Protein AF-X0W7W6-F1 (afdb_monomer)

Solvent-accessible surface area (backbone atoms only — not comparable to full-atom values): 9105 Å² total; per-residue (Å²): 134,84,85,80,78,79,76,79,74,78,78,78,70,79,78,78,80,74,79,47,79,63,48,51,49,54,50,47,55,50,54,51,54,49,49,50,51,52,48,52,51,45,34,54,50,34,32,48,70,45,73,32,43,61,88,43,77,68,26,28,53,46,60,72,70,60,82,70,69,64,46,53,66,57,49,48,52,49,40,29,72,79,68,66,47,74,56,61,71,59,74,88,39,71,65,42,50,48,51,54,53,51,50,54,51,50,52,51,50,56,68,65,60,64,70,88,71,73,73,49,76,66,53,54,38,55,49,24,56,74,71,64,38,57,71,60,29,51,53,54,53,51,54,52,51,51,51,55,60,60,75,75,111

Mean predicted aligned error: 19.95 Å

pLDDT: mean 74.2, std 15.24, range [40.31, 91.88]

Nearest PDB structures (foldseek):
  5gsu-assembly1_C  TM=4.156E-01  e=8.050E+00  Homo sapiens
  1zke-assembly2_F  TM=3.330E-01  e=9.650E+00  Helicobacter pylori 26695

Sequence (153 aa):
MADETTETSEVEEPKAEQSGPKGLRDKLAQVEAENARLRAGAMTSAFKDIGLDPEMGLGKAIAKEYKGETSLEALTAYAKDEYGHVAPADPTHPQAQTIVQEQQRLDQAAVGSGSVVAPSQSDELATAEAEGNWQKAMTLKGNEVARMMQANK

Secondary structure (DSSP, 8-state):
----------------TT-SHHHHHHHHHHHHHHHHHHHHHHHHHHHHHTT--TTSHHHHHHHHH--S-S-HHHHHHHHHHHH---PPPPTTSHHHHHHHHHHHHHHHHHHH-S---PPPHHHHHHHHHHTT-HHHHHHHHHHHHHHHHHHT-

Radius of gyration: 39.7 Å; Cα contacts (8 Å, |Δi|>4): 73; chains: 1; bounding box: 69×45×139 Å

Foldseek 3Di:
DDDDPPPPDPPPDPPPPDDDPVSVVVVVVVVVVVVVVVLVVLLQVLCVQQVHHCVDDLNVVCVVVPPDDSDNVVSQVVCCVPPVRHRQDRVVPVVSVVVVVVVVVVVVVVVVVPDCPPDDLVRVLVVCVVVVVVVSNCVSVVVVVVVVVVVVD

Organism: NCBI:txid412755

Structure (mmCIF, N/CA/C/O backbone):
data_AF-X0W7W6-F1
#
_entry.id   AF-X0W7W6-F1
#
loop_
_atom_site.group_PDB
_atom_site.id
_atom_site.type_symbol
_atom_site.label_atom_id
_atom_site.label_alt_id
_atom_site.label_comp_id
_atom_site.label_asym_id
_atom_site.label_entity_id
_atom_site.label_seq_id
_atom_site.pdbx_PDB_ins_code
_atom_site.Cartn_x
_atom_site.Cartn_y
_atom_site.Cartn_z
_atom_site.occupancy
_atom_site.B_iso_or_equiv
_atom_site.auth_seq_id
_atom_site.auth_comp_id
_atom_site.auth_asym_id
_atom_site.auth_atom_id
_atom_site.pdbx_PDB_model_num
ATOM 1 N N . MET A 1 1 ? -10.260 -35.561 75.726 1.00 41.50 1 MET A N 1
ATOM 2 C CA . MET A 1 1 ? -10.941 -35.513 74.417 1.00 41.50 1 MET A CA 1
ATOM 3 C C . MET A 1 1 ? -10.965 -34.057 74.019 1.00 41.50 1 MET A C 1
ATOM 5 O O . MET A 1 1 ? -11.329 -33.242 74.855 1.00 41.50 1 MET A O 1
ATOM 9 N N . ALA A 1 2 ? -10.362 -33.764 72.872 1.00 40.56 2 ALA A N 1
ATOM 10 C CA . ALA A 1 2 ? -9.947 -32.431 72.464 1.00 40.56 2 ALA A CA 1
ATOM 11 C C . ALA A 1 2 ? -11.143 -31.542 72.111 1.00 40.56 2 ALA A C 1
ATOM 13 O O . ALA A 1 2 ? -12.121 -32.011 71.535 1.00 40.56 2 ALA A O 1
ATOM 14 N N . ASP A 1 3 ? -11.005 -30.284 72.511 1.00 46.03 3 ASP A N 1
ATOM 15 C CA . ASP A 1 3 ? -11.824 -29.132 72.168 1.00 46.03 3 ASP A CA 1
ATOM 16 C C . ASP A 1 3 ? -11.587 -28.817 70.682 1.00 46.03 3 ASP A C 1
ATOM 18 O O . ASP A 1 3 ? -10.455 -28.544 70.278 1.00 46.03 3 ASP A O 1
ATOM 22 N N . GLU A 1 4 ? -12.614 -28.978 69.850 1.00 47.06 4 GLU A N 1
ATOM 23 C CA . GLU A 1 4 ? -12.528 -28.757 68.405 1.00 47.06 4 GLU A CA 1
ATOM 24 C C . GLU A 1 4 ? -12.976 -27.325 68.109 1.00 47.06 4 GLU A C 1
ATOM 26 O O . GLU A 1 4 ? -14.127 -27.050 67.767 1.00 47.06 4 GLU A O 1
ATOM 31 N N . THR A 1 5 ? -12.043 -26.392 68.292 1.00 45.75 5 THR A N 1
ATOM 32 C CA . THR A 1 5 ? -12.163 -25.007 67.842 1.00 45.75 5 THR A CA 1
ATOM 33 C C . THR A 1 5 ? -12.355 -25.024 66.332 1.00 45.75 5 THR A C 1
ATOM 35 O O . THR A 1 5 ? -11.429 -25.297 65.571 1.00 45.75 5 THR A O 1
ATOM 38 N N . THR A 1 6 ? -13.582 -24.777 65.885 1.00 43.09 6 THR A N 1
ATOM 39 C CA . THR A 1 6 ? -13.898 -24.674 64.464 1.00 43.09 6 THR A CA 1
ATOM 40 C C . THR A 1 6 ? -13.380 -23.326 63.983 1.00 43.09 6 THR A C 1
ATOM 42 O O . THR A 1 6 ? -13.999 -22.285 64.193 1.00 43.09 6 THR A O 1
ATOM 45 N N . GLU A 1 7 ? -12.184 -23.345 63.410 1.00 47.72 7 GLU A N 1
ATOM 46 C CA . GLU A 1 7 ? -11.547 -22.212 62.758 1.00 47.72 7 GLU A CA 1
ATOM 47 C C . GLU A 1 7 ? -12.355 -21.882 61.494 1.00 47.72 7 GLU A C 1
ATOM 49 O O . GLU A 1 7 ? -12.178 -22.475 60.431 1.00 47.72 7 GLU A O 1
ATOM 54 N N . THR A 1 8 ? -13.326 -20.976 61.630 1.00 40.31 8 THR A N 1
ATOM 55 C CA . THR A 1 8 ? -13.997 -20.327 60.500 1.00 40.31 8 THR A CA 1
ATOM 56 C C . THR A 1 8 ? -12.939 -19.583 59.697 1.00 40.31 8 THR A C 1
ATOM 58 O O . THR A 1 8 ? -12.591 -18.448 60.007 1.00 40.31 8 THR A O 1
ATOM 61 N N . SER A 1 9 ? -12.403 -20.255 58.680 1.00 43.50 9 SER A N 1
ATOM 62 C CA . SER A 1 9 ? -11.635 -19.624 57.619 1.00 43.50 9 SER A CA 1
ATOM 63 C C . SER A 1 9 ? -12.531 -18.576 56.965 1.00 43.50 9 SER A C 1
ATOM 65 O O . SER A 1 9 ? -13.544 -18.917 56.349 1.00 43.50 9 SER A O 1
ATOM 67 N N . GLU A 1 10 ? -12.185 -17.302 57.146 1.00 46.78 10 GLU A N 1
ATOM 68 C CA . GLU A 1 10 ? -12.697 -16.213 56.325 1.00 46.78 10 GLU A CA 1
ATOM 69 C C . GLU A 1 10 ? -12.487 -16.600 54.862 1.00 46.78 10 GLU A C 1
ATOM 71 O O . GLU A 1 10 ? -11.365 -16.689 54.363 1.00 46.78 10 GLU A O 1
ATOM 76 N N . VAL A 1 11 ? -13.593 -16.879 54.177 1.00 45.41 11 VAL A N 1
ATOM 77 C CA . VAL A 1 11 ? -13.625 -16.867 52.723 1.00 45.41 11 VAL A CA 1
ATOM 78 C C . VAL A 1 11 ? -13.425 -15.409 52.343 1.00 45.41 11 VAL A C 1
ATOM 80 O O . VAL A 1 11 ? -14.355 -14.608 52.394 1.00 45.41 11 VAL A O 1
ATOM 83 N N . GLU A 1 12 ? -12.180 -15.060 52.037 1.00 46.56 12 GLU A N 1
ATOM 84 C CA . GLU A 1 12 ? -11.820 -13.801 51.405 1.00 46.56 12 GLU A CA 1
ATOM 85 C C . GLU A 1 12 ? -12.515 -13.780 50.035 1.00 46.56 12 GLU A C 1
ATOM 87 O O . GLU A 1 12 ? -12.051 -14.365 49.053 1.00 46.56 12 GLU A O 1
ATOM 92 N N . GLU A 1 13 ? -13.714 -13.194 49.994 1.00 43.91 13 GLU A N 1
ATOM 93 C CA . GLU A 1 13 ? -14.418 -12.916 48.750 1.00 43.91 13 GLU A CA 1
ATOM 94 C C . GLU A 1 13 ? -13.471 -12.108 47.856 1.00 43.91 13 GLU A C 1
ATOM 96 O O . GLU A 1 13 ? -12.942 -11.081 48.302 1.00 43.91 13 GLU A O 1
ATOM 101 N N . PRO A 1 14 ? -13.237 -12.514 46.593 1.00 45.03 14 PRO A N 1
ATOM 102 C CA . PRO A 1 14 ? -12.485 -11.674 45.687 1.00 45.03 14 PRO A CA 1
ATOM 103 C C . PRO A 1 14 ? -13.271 -10.375 45.544 1.00 45.03 14 PRO A C 1
ATOM 105 O O . PRO A 1 14 ? -14.363 -10.354 44.973 1.00 45.03 14 PRO A O 1
ATOM 108 N N . LYS A 1 15 ? -12.711 -9.301 46.107 1.00 42.72 15 LYS A N 1
ATOM 109 C CA . LYS A 1 15 ? -13.170 -7.924 45.966 1.00 42.72 15 LYS A CA 1
ATOM 110 C C . LYS A 1 15 ? -13.637 -7.699 44.533 1.00 42.72 15 LYS A C 1
ATOM 112 O O . LYS A 1 15 ? -12.832 -7.567 43.611 1.00 42.72 15 LYS A O 1
ATOM 117 N N . ALA A 1 16 ? -14.954 -7.632 44.361 1.00 46.41 16 ALA A N 1
ATOM 118 C CA . ALA A 1 16 ? -15.613 -7.181 43.148 1.00 46.41 16 ALA A CA 1
ATOM 119 C C . ALA A 1 16 ? -15.403 -5.664 42.998 1.00 46.41 16 ALA A C 1
ATOM 121 O O . ALA A 1 16 ? -16.342 -4.870 42.992 1.00 46.41 16 ALA A O 1
ATOM 122 N N . GLU A 1 17 ? -14.148 -5.231 42.925 1.00 53.22 17 GLU A N 1
ATOM 123 C CA . GLU A 1 17 ? -13.811 -3.849 42.647 1.00 53.22 17 GLU A CA 1
ATOM 124 C C . GLU A 1 17 ? -14.015 -3.619 41.141 1.00 53.22 17 GLU A C 1
ATOM 126 O O . GLU A 1 17 ? -13.241 -4.050 40.292 1.00 53.22 17 GLU A O 1
ATOM 131 N N . GLN A 1 18 ? -15.121 -2.924 40.842 1.00 51.75 18 GLN A N 1
ATOM 132 C CA . GLN A 1 18 ? -15.543 -2.372 39.545 1.00 51.75 18 GLN A CA 1
ATOM 133 C C . GLN A 1 18 ? -16.283 -3.312 38.569 1.00 51.75 18 GLN A C 1
ATOM 135 O O . GLN A 1 18 ? -15.847 -3.548 37.441 1.00 51.75 18 GLN A O 1
ATOM 140 N N . SER A 1 19 ? -17.495 -3.748 38.932 1.00 53.69 19 SER A N 1
ATOM 141 C CA . SER A 1 19 ? -18.472 -4.271 37.955 1.00 53.69 19 SER A CA 1
ATOM 142 C C . SER A 1 19 ? -19.864 -3.651 38.132 1.00 53.69 19 SER A C 1
ATOM 144 O O . SER A 1 19 ? -20.862 -4.323 38.360 1.00 53.69 19 SER A O 1
ATOM 146 N N . GLY A 1 20 ? -19.933 -2.320 38.063 1.00 64.00 20 GLY A N 1
ATOM 147 C CA . GLY A 1 20 ? -21.192 -1.613 37.809 1.00 64.00 20 GLY A CA 1
ATOM 148 C C . GLY A 1 20 ? -21.400 -1.393 36.302 1.00 64.00 20 GLY A C 1
ATOM 149 O O . GLY A 1 20 ? -20.425 -1.407 35.548 1.00 64.00 20 GLY A O 1
ATOM 150 N N . PRO A 1 21 ? -22.624 -1.088 35.832 1.00 65.25 21 PRO A N 1
ATOM 151 C CA . PRO A 1 21 ? -22.912 -0.836 34.412 1.00 65.25 21 PRO A CA 1
ATOM 152 C C . PRO A 1 21 ? -22.087 0.306 33.792 1.00 65.25 21 PRO A C 1
ATOM 154 O O . PRO A 1 21 ? -21.960 0.371 32.574 1.00 65.25 21 PRO A O 1
ATOM 157 N N . LYS A 1 22 ? -21.504 1.200 34.605 1.00 70.06 22 LYS A N 1
ATOM 158 C CA . LYS A 1 22 ? -20.509 2.189 34.152 1.00 70.06 22 LYS A CA 1
ATOM 159 C C . LYS A 1 22 ? -19.166 1.539 33.796 1.00 70.06 22 LYS A C 1
ATOM 161 O O . LYS A 1 22 ? -18.711 1.723 32.68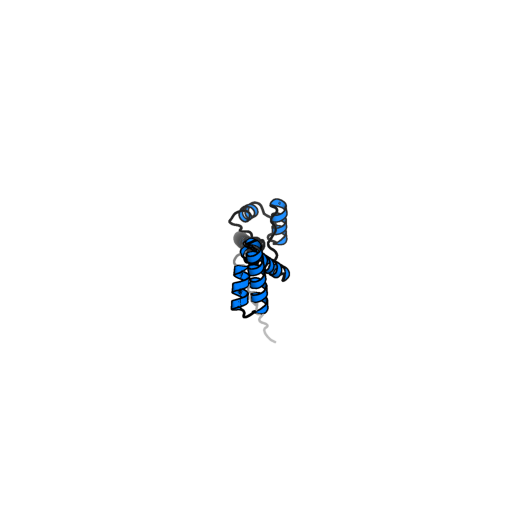1 1.00 70.06 22 LYS A O 1
ATOM 166 N N . GLY A 1 23 ? -18.618 0.680 34.658 1.00 75.25 23 GLY A N 1
ATOM 167 C CA . GLY A 1 23 ? -17.369 -0.038 34.376 1.00 75.25 23 GLY A CA 1
ATOM 168 C C . GLY A 1 23 ? -17.474 -0.992 33.180 1.00 75.25 23 GLY A C 1
ATOM 169 O O . GLY A 1 23 ? -16.509 -1.166 32.446 1.00 75.25 23 GLY A O 1
ATOM 170 N N . LEU A 1 24 ? -18.659 -1.563 32.930 1.00 77.69 24 LEU A N 1
ATOM 171 C CA . LEU A 1 24 ? -18.921 -2.335 31.709 1.00 77.69 24 LEU A CA 1
ATOM 172 C C . LEU A 1 24 ? -18.953 -1.452 30.451 1.00 77.69 24 LEU A C 1
ATOM 174 O O . LEU A 1 24 ? -18.433 -1.867 29.422 1.00 77.69 24 LEU A O 1
ATOM 178 N N . ARG A 1 25 ? -19.519 -0.238 30.525 1.00 79.50 25 ARG A N 1
ATOM 179 C CA . ARG A 1 25 ? -19.491 0.729 29.411 1.00 79.50 25 ARG A CA 1
ATOM 180 C C . ARG A 1 25 ? -18.084 1.242 29.131 1.00 79.50 25 ARG A C 1
ATOM 182 O O . ARG A 1 25 ? -17.710 1.335 27.970 1.00 79.50 25 ARG A O 1
ATOM 189 N N . ASP A 1 26 ? -17.308 1.519 30.172 1.00 79.81 26 ASP A N 1
ATOM 190 C CA . ASP A 1 26 ? -15.929 1.985 30.030 1.00 79.81 26 ASP A CA 1
ATOM 191 C C . ASP A 1 26 ? -15.047 0.887 29.412 1.00 79.81 26 ASP A C 1
ATOM 193 O O . ASP A 1 26 ? -14.292 1.149 28.478 1.00 79.81 26 ASP A O 1
ATOM 197 N N . LYS A 1 27 ? -15.221 -0.372 29.845 1.00 79.62 27 LYS A N 1
ATOM 198 C CA . LYS A 1 27 ? -14.575 -1.539 29.221 1.00 79.62 27 LYS A CA 1
ATOM 199 C C . LYS A 1 27 ? -15.020 -1.744 27.774 1.00 79.62 27 LYS A C 1
ATOM 201 O O . LYS A 1 27 ? -14.178 -2.024 26.930 1.00 79.62 27 LYS A O 1
ATOM 206 N N . LEU A 1 28 ? -16.310 -1.587 27.468 1.00 78.94 28 LEU A N 1
ATOM 207 C CA . LEU A 1 28 ? -16.817 -1.681 26.097 1.00 78.94 28 LEU A CA 1
ATOM 208 C C . LEU A 1 28 ? -16.167 -0.617 25.203 1.00 78.94 28 LEU A C 1
ATOM 210 O O . LEU A 1 28 ? -15.608 -0.961 24.170 1.00 78.94 28 LEU A O 1
ATOM 214 N N . ALA A 1 29 ? -16.159 0.644 25.639 1.00 81.94 29 ALA A N 1
ATOM 215 C CA . ALA A 1 29 ? -15.538 1.739 24.901 1.00 81.94 29 ALA A CA 1
ATOM 216 C C . ALA A 1 29 ? -14.031 1.511 24.693 1.00 81.94 29 ALA A C 1
ATOM 218 O O . ALA A 1 29 ? -13.504 1.778 23.615 1.00 81.94 29 ALA A O 1
ATOM 219 N N . GLN A 1 30 ? -13.337 0.978 25.702 1.00 84.25 30 GLN A N 1
ATOM 220 C CA . GLN A 1 30 ? -11.919 0.639 25.600 1.00 84.25 30 GLN A CA 1
ATOM 221 C C . GLN A 1 30 ? -11.669 -0.488 24.587 1.00 84.25 30 GLN A C 1
ATOM 223 O O . GLN A 1 30 ? -10.796 -0.357 23.731 1.00 84.25 30 GLN A O 1
ATOM 228 N N . VAL A 1 31 ? -12.462 -1.561 24.638 1.00 84.06 31 VAL A N 1
ATOM 229 C CA . VAL A 1 31 ? -12.366 -2.704 23.715 1.00 84.06 31 VAL A CA 1
ATOM 230 C C . VAL A 1 31 ? -12.737 -2.307 22.284 1.00 84.06 31 VAL A C 1
ATOM 232 O O . VAL A 1 31 ? -12.120 -2.782 21.330 1.00 84.06 31 VAL A O 1
ATOM 235 N N . GLU A 1 32 ? -13.719 -1.426 22.105 1.00 80.94 32 GLU A N 1
ATOM 236 C CA . GLU A 1 32 ? -14.090 -0.874 20.800 1.00 80.94 32 GLU A CA 1
ATOM 237 C C . GLU A 1 32 ? -12.977 0.008 20.228 1.00 80.94 32 GLU A C 1
ATOM 239 O O . GLU A 1 32 ? -12.615 -0.142 19.060 1.00 80.94 32 GLU A O 1
ATOM 244 N N . ALA A 1 33 ? -12.383 0.880 21.049 1.00 80.81 33 ALA A N 1
ATOM 245 C CA . ALA A 1 33 ? -11.260 1.718 20.643 1.00 80.81 33 ALA A CA 1
ATOM 246 C C . ALA A 1 33 ? -10.027 0.881 20.264 1.00 80.81 33 ALA A C 1
ATOM 248 O O . ALA A 1 33 ? -9.364 1.160 19.262 1.00 80.81 33 ALA A O 1
ATOM 249 N N . GLU A 1 34 ? -9.737 -0.174 21.026 1.00 79.62 34 GLU A N 1
ATOM 250 C CA . GLU A 1 34 ? -8.644 -1.095 20.726 1.00 79.62 34 GLU A CA 1
ATOM 251 C C . GLU A 1 34 ? -8.898 -1.870 19.426 1.00 79.62 34 GLU A C 1
ATOM 253 O O . GLU A 1 34 ? -8.024 -1.908 18.558 1.00 79.62 34 GLU A O 1
ATOM 258 N N . ASN A 1 35 ? -10.112 -2.395 19.228 1.00 80.12 35 ASN A N 1
ATOM 259 C CA . ASN A 1 35 ? -10.500 -3.053 17.979 1.00 80.12 35 ASN A CA 1
ATOM 260 C C . ASN A 1 35 ? -10.411 -2.117 16.772 1.00 80.12 35 ASN A C 1
ATOM 262 O O . ASN A 1 35 ? -9.916 -2.522 15.721 1.00 80.12 35 ASN A O 1
ATOM 266 N N . ALA A 1 36 ? -10.860 -0.867 16.907 1.00 80.56 36 ALA A N 1
ATOM 267 C CA . ALA A 1 36 ? -10.760 0.129 15.846 1.00 80.56 36 ALA A CA 1
ATOM 268 C C . ALA A 1 36 ? -9.295 0.406 15.482 1.00 80.56 36 ALA A C 1
ATOM 270 O O . ALA A 1 36 ? -8.951 0.449 14.301 1.00 80.56 36 ALA A O 1
ATOM 271 N N . ARG A 1 37 ? -8.414 0.521 16.485 1.00 81.88 37 ARG A N 1
ATOM 272 C CA . ARG A 1 37 ? -6.976 0.727 16.272 1.00 81.88 37 ARG A CA 1
ATOM 273 C C . ARG A 1 37 ? -6.320 -0.472 15.588 1.00 81.88 37 ARG A C 1
ATOM 275 O O . ARG A 1 37 ? -5.556 -0.286 14.643 1.00 81.88 37 ARG A O 1
ATOM 282 N N . LEU A 1 38 ? -6.622 -1.688 16.044 1.00 84.50 38 LEU A N 1
ATOM 283 C CA . LEU A 1 38 ? -6.097 -2.923 15.456 1.00 84.50 38 LEU A CA 1
ATOM 284 C C . LEU A 1 38 ? -6.576 -3.098 14.013 1.00 84.50 38 LEU A C 1
ATOM 286 O O . LEU A 1 38 ? -5.762 -3.381 13.137 1.00 84.50 38 LEU A O 1
ATOM 290 N N . ARG A 1 39 ? -7.862 -2.844 13.740 1.00 82.81 39 ARG A N 1
ATOM 291 C CA . ARG A 1 39 ? -8.400 -2.850 12.374 1.00 82.81 39 ARG A CA 1
ATOM 292 C C . ARG A 1 39 ? -7.750 -1.802 11.487 1.00 82.81 39 ARG A C 1
ATOM 294 O O . ARG A 1 39 ? -7.392 -2.126 10.363 1.00 82.81 39 ARG A O 1
ATOM 301 N N . ALA A 1 40 ? -7.583 -0.571 11.967 1.00 83.88 40 ALA A N 1
ATOM 302 C CA . ALA A 1 40 ? -6.933 0.485 11.195 1.00 83.88 40 ALA A CA 1
ATOM 303 C C . ALA A 1 40 ? -5.486 0.106 10.839 1.00 83.88 40 ALA A C 1
ATOM 305 O O . ALA A 1 40 ? -5.064 0.291 9.697 1.00 83.88 40 ALA A O 1
ATOM 306 N N . GLY A 1 41 ? -4.753 -0.487 11.789 1.00 85.38 41 GLY A N 1
ATOM 307 C CA . GLY A 1 41 ? -3.419 -1.035 11.556 1.00 85.38 41 GLY A CA 1
ATOM 308 C C . GLY A 1 41 ? -3.426 -2.136 10.497 1.00 85.38 41 GLY A C 1
ATOM 309 O O . GLY A 1 41 ? -2.732 -2.003 9.493 1.00 85.38 41 GLY A O 1
ATOM 310 N N . ALA A 1 42 ? -4.263 -3.161 10.683 1.00 85.62 42 ALA A N 1
ATOM 311 C CA . ALA A 1 42 ? -4.397 -4.290 9.763 1.00 85.62 42 ALA A CA 1
ATOM 312 C C . ALA A 1 42 ? -4.769 -3.847 8.338 1.00 85.62 42 ALA A C 1
ATOM 314 O O . ALA A 1 42 ? -4.155 -4.294 7.370 1.00 85.62 42 ALA A O 1
ATOM 315 N N . MET A 1 43 ? -5.719 -2.916 8.215 1.00 86.12 43 MET A N 1
ATOM 316 C CA . MET A 1 43 ? -6.141 -2.357 6.933 1.00 86.12 43 MET A CA 1
ATOM 317 C C . MET A 1 43 ? -5.004 -1.572 6.271 1.00 86.12 43 MET A C 1
ATOM 319 O O . MET A 1 43 ? -4.754 -1.738 5.083 1.00 86.12 43 MET A O 1
ATOM 323 N N . THR A 1 44 ? -4.270 -0.758 7.036 1.00 87.69 44 THR A N 1
ATOM 324 C CA . THR A 1 44 ? -3.112 -0.008 6.522 1.00 87.69 44 THR A CA 1
ATOM 325 C C . THR A 1 44 ? -2.026 -0.941 5.986 1.00 87.69 44 THR A C 1
ATOM 327 O O . THR A 1 44 ? -1.452 -0.655 4.938 1.00 87.69 44 THR A O 1
ATOM 330 N N . SER A 1 45 ? -1.741 -2.052 6.673 1.00 87.88 45 SER A N 1
ATOM 331 C CA . SER A 1 45 ? -0.829 -3.080 6.154 1.00 87.88 45 SER A CA 1
ATOM 332 C C . SER A 1 45 ? -1.367 -3.720 4.876 1.00 87.88 45 SER A C 1
ATOM 334 O O . SER A 1 45 ? -0.654 -3.729 3.882 1.00 87.88 45 SER A O 1
ATOM 336 N N . ALA A 1 46 ? -2.642 -4.123 4.846 1.00 88.06 46 ALA A N 1
ATOM 337 C CA . ALA A 1 46 ? -3.244 -4.723 3.657 1.00 88.06 46 ALA A CA 1
ATOM 338 C C . ALA A 1 46 ? -3.192 -3.790 2.433 1.00 88.06 46 ALA A C 1
ATOM 340 O O . ALA A 1 46 ? -2.876 -4.245 1.339 1.00 88.06 46 ALA A O 1
ATOM 341 N N . PHE A 1 47 ? -3.438 -2.483 2.610 1.00 90.06 47 PHE A N 1
ATOM 342 C CA . PHE A 1 47 ? -3.277 -1.489 1.542 1.00 90.06 47 PHE A CA 1
ATOM 343 C C . PHE A 1 47 ? -1.841 -1.445 1.012 1.00 90.06 47 PHE A C 1
ATOM 345 O O . PHE A 1 47 ? -1.636 -1.477 -0.201 1.00 90.06 47 PHE A O 1
ATOM 352 N N . LYS A 1 48 ? -0.850 -1.412 1.909 1.00 88.62 48 LYS A N 1
ATOM 353 C CA . LYS A 1 48 ? 0.566 -1.396 1.520 1.00 88.62 48 LYS A CA 1
ATOM 354 C C . LYS A 1 48 ? 0.965 -2.657 0.763 1.00 88.62 48 LYS A C 1
ATOM 356 O O . LYS A 1 48 ? 1.678 -2.548 -0.231 1.00 88.62 48 LYS A O 1
ATOM 361 N N . ASP A 1 49 ? 0.476 -3.816 1.191 1.00 87.94 49 ASP A N 1
ATOM 362 C CA . ASP A 1 49 ? 0.793 -5.101 0.565 1.00 87.94 49 ASP A CA 1
ATOM 363 C C . ASP A 1 49 ? 0.259 -5.185 -0.876 1.00 87.94 49 ASP A C 1
ATOM 365 O O . ASP A 1 49 ? 0.914 -5.747 -1.750 1.00 87.94 49 ASP A O 1
ATOM 369 N N . ILE A 1 50 ? -0.879 -4.541 -1.171 1.00 88.44 50 ILE A N 1
ATOM 370 C CA . ILE A 1 50 ? -1.416 -4.426 -2.540 1.00 88.44 50 ILE A CA 1
ATOM 371 C C . ILE A 1 50 ? -0.862 -3.221 -3.318 1.00 88.44 50 ILE A C 1
ATOM 373 O O . ILE A 1 50 ? -1.349 -2.907 -4.408 1.00 88.44 50 ILE A O 1
ATOM 377 N N . GLY A 1 51 ? 0.152 -2.537 -2.781 1.00 86.31 51 GLY A N 1
ATOM 378 C CA . GLY A 1 51 ? 0.806 -1.394 -3.420 1.00 86.31 51 GLY A CA 1
ATOM 379 C C . GLY A 1 51 ? -0.030 -0.111 -3.437 1.00 86.31 51 GLY A C 1
ATOM 380 O O . GLY A 1 51 ? 0.180 0.740 -4.299 1.00 86.31 51 GLY A O 1
ATOM 381 N N . LEU A 1 52 ? -0.985 0.033 -2.517 1.00 89.31 52 LEU A N 1
ATOM 382 C CA . LEU A 1 52 ? -1.847 1.206 -2.389 1.00 89.31 52 LEU A CA 1
ATOM 383 C C . LEU A 1 52 ? -1.569 1.989 -1.100 1.00 89.31 52 LEU A C 1
ATOM 385 O O . LEU A 1 52 ? -1.170 1.444 -0.074 1.00 89.31 52 LEU A O 1
ATOM 389 N N . ASP A 1 53 ? -1.828 3.295 -1.155 1.00 88.31 53 ASP A N 1
ATOM 390 C CA . ASP A 1 53 ? -1.705 4.201 -0.013 1.00 88.31 53 ASP A CA 1
ATOM 391 C C . ASP A 1 53 ? -3.101 4.652 0.460 1.00 88.31 53 ASP A C 1
ATOM 393 O O . ASP A 1 53 ? -3.806 5.313 -0.309 1.00 88.31 53 ASP A O 1
ATOM 397 N N . PRO A 1 54 ? -3.526 4.341 1.700 1.00 88.88 54 PRO A N 1
ATOM 398 C CA . PRO A 1 54 ? -4.838 4.741 2.209 1.00 88.88 54 PRO A CA 1
ATOM 399 C C . PRO A 1 54 ? -5.023 6.265 2.345 1.00 88.88 54 PRO A C 1
ATOM 401 O O . PRO A 1 54 ? -6.151 6.728 2.519 1.00 88.88 54 PRO A O 1
ATOM 404 N N . GLU A 1 55 ? -3.963 7.073 2.254 1.00 89.50 55 GLU A N 1
ATOM 405 C CA . GLU A 1 55 ? -4.047 8.534 2.376 1.00 89.50 55 GLU A CA 1
ATOM 406 C C . GLU A 1 55 ? -4.065 9.271 1.029 1.00 89.50 55 GLU A C 1
ATOM 408 O O . GLU A 1 55 ? -4.481 10.443 0.963 1.00 89.50 55 GLU A O 1
ATOM 413 N N . MET A 1 56 ? -3.694 8.587 -0.060 1.00 87.38 56 MET A N 1
ATOM 414 C CA . MET A 1 56 ? -3.512 9.183 -1.386 1.00 87.38 56 MET A CA 1
ATOM 415 C C . MET A 1 56 ? -4.191 8.408 -2.525 1.00 87.38 56 MET A C 1
ATOM 417 O O . MET A 1 56 ? -4.390 7.198 -2.469 1.00 87.38 56 MET A O 1
ATOM 421 N N . GLY A 1 57 ? -4.527 9.130 -3.601 1.00 90.38 57 GLY A N 1
ATOM 422 C CA . GLY A 1 57 ? -4.962 8.553 -4.878 1.00 90.38 57 GLY A CA 1
ATOM 423 C C . GLY A 1 57 ? -6.070 7.500 -4.758 1.00 90.38 57 GLY A C 1
ATOM 424 O O . GLY A 1 57 ? -7.095 7.732 -4.112 1.00 90.38 57 GLY A O 1
ATOM 425 N N . LEU A 1 58 ? -5.843 6.348 -5.398 1.00 88.00 58 LEU A N 1
ATOM 426 C CA . LEU A 1 58 ? -6.774 5.220 -5.420 1.00 88.00 58 LEU A CA 1
ATOM 427 C C . LEU A 1 58 ? -6.966 4.586 -4.034 1.00 88.00 58 LEU A C 1
ATOM 429 O O . LEU A 1 58 ? -8.096 4.287 -3.652 1.00 88.00 58 LEU A O 1
ATOM 433 N N . GLY A 1 59 ? -5.896 4.437 -3.249 1.00 88.81 59 GLY A N 1
ATOM 434 C CA . GLY A 1 59 ? -6.000 3.842 -1.917 1.00 88.81 59 GLY A CA 1
ATOM 435 C C . GLY A 1 59 ? -6.854 4.687 -0.969 1.00 88.81 59 GLY A C 1
ATOM 436 O O . GLY A 1 59 ? -7.645 4.129 -0.217 1.00 88.81 59 GLY A O 1
ATOM 437 N N . LYS A 1 60 ? -6.835 6.022 -1.090 1.00 91.88 60 LYS A N 1
ATOM 438 C CA . LYS A 1 60 ? -7.759 6.912 -0.363 1.00 91.88 60 LYS A CA 1
ATOM 439 C C . LYS A 1 60 ? -9.222 6.735 -0.755 1.00 91.88 60 LYS A C 1
ATOM 441 O O . LYS A 1 60 ? -10.100 6.855 0.098 1.00 91.88 60 LYS A O 1
ATOM 446 N N . ALA A 1 61 ? -9.499 6.532 -2.042 1.00 89.88 61 ALA A N 1
ATOM 447 C CA . ALA A 1 61 ? -10.861 6.304 -2.516 1.00 89.88 61 ALA A CA 1
ATOM 448 C C . ALA A 1 61 ? -11.394 4.981 -1.953 1.00 89.88 61 ALA A C 1
ATOM 450 O O . ALA A 1 61 ? -12.441 4.962 -1.308 1.00 89.88 61 ALA A O 1
ATOM 451 N N . ILE A 1 62 ? -10.600 3.916 -2.076 1.00 88.06 62 ILE A N 1
ATOM 452 C CA . ILE A 1 62 ? -10.938 2.601 -1.533 1.00 88.06 62 ILE A CA 1
ATOM 453 C C . ILE A 1 62 ? -11.065 2.666 -0.009 1.00 88.06 62 ILE A C 1
ATOM 455 O O . ILE A 1 62 ? -12.044 2.173 0.521 1.00 88.06 62 ILE A O 1
ATOM 459 N N . ALA A 1 63 ? -10.174 3.345 0.716 1.00 88.81 63 ALA A N 1
ATOM 460 C CA . ALA A 1 63 ? -10.264 3.468 2.175 1.00 88.81 63 ALA A CA 1
ATOM 461 C C . ALA A 1 63 ? -11.542 4.180 2.666 1.00 88.81 63 ALA A C 1
ATOM 463 O O . ALA A 1 63 ? -11.957 3.979 3.808 1.00 88.81 63 ALA A O 1
ATOM 464 N N . LYS A 1 64 ? -12.172 5.015 1.829 1.00 87.88 64 LYS A N 1
ATOM 465 C CA . LYS A 1 64 ? -13.445 5.679 2.150 1.00 87.88 64 LYS A CA 1
ATOM 466 C C . LYS A 1 64 ? -14.663 4.811 1.840 1.00 87.88 64 LYS A C 1
ATOM 468 O O . LYS A 1 64 ? -15.635 4.851 2.594 1.00 87.88 64 LYS A O 1
ATOM 473 N N . GLU A 1 65 ? -14.612 4.073 0.737 1.00 86.62 65 GLU A N 1
ATOM 474 C CA . GLU A 1 65 ? -15.735 3.279 0.226 1.00 86.62 65 GLU A CA 1
ATOM 475 C C . GLU A 1 65 ? -15.768 1.871 0.847 1.00 86.62 65 GLU A C 1
ATOM 477 O O . GLU A 1 65 ? -16.823 1.339 1.193 1.00 86.62 65 GLU A O 1
ATOM 482 N N . TYR A 1 66 ? -14.592 1.280 1.054 1.00 87.38 66 TYR A N 1
ATOM 483 C CA . TYR A 1 66 ? -14.423 -0.094 1.492 1.00 87.38 66 TYR A CA 1
ATOM 484 C C . TYR A 1 66 ? -14.626 -0.233 3.003 1.00 87.38 66 TYR A C 1
ATOM 486 O O . TYR A 1 66 ? -13.783 0.139 3.821 1.00 87.38 66 TYR A O 1
ATOM 494 N N . LYS A 1 67 ? -15.765 -0.825 3.372 1.00 83.81 67 LYS A N 1
ATOM 495 C CA . LYS A 1 67 ? -16.129 -1.182 4.757 1.00 83.81 67 LYS A CA 1
ATOM 496 C C . LYS A 1 67 ? -16.135 -2.695 4.997 1.00 83.81 67 LYS A C 1
ATOM 498 O O . LYS A 1 67 ? -16.770 -3.164 5.940 1.00 83.81 67 LYS A O 1
ATOM 503 N N . GLY A 1 68 ? -15.486 -3.443 4.107 1.00 83.56 68 GLY A N 1
ATOM 504 C CA . GLY A 1 68 ? -15.417 -4.897 4.145 1.00 83.56 68 GLY A CA 1
ATOM 505 C C . GLY A 1 68 ? -14.413 -5.432 5.164 1.00 83.56 68 GLY A C 1
ATOM 506 O O . GLY A 1 68 ? -13.965 -4.743 6.084 1.00 83.56 68 GLY A O 1
ATOM 507 N N . GLU A 1 69 ? -14.059 -6.701 4.996 1.00 84.81 69 GLU A N 1
ATOM 508 C CA . GLU A 1 69 ? -13.055 -7.365 5.821 1.00 84.81 69 GLU A CA 1
ATOM 509 C C . GLU A 1 69 ? -11.664 -6.768 5.591 1.00 84.81 69 GLU A C 1
ATOM 511 O O . GLU A 1 69 ? -11.299 -6.420 4.472 1.00 84.81 69 GLU A O 1
ATOM 516 N N . THR A 1 70 ? -10.843 -6.700 6.639 1.00 81.56 70 THR A N 1
ATOM 517 C CA . THR A 1 70 ? -9.457 -6.204 6.552 1.00 81.56 70 THR A CA 1
ATOM 518 C C . THR A 1 70 ? -8.490 -7.225 5.935 1.00 81.56 70 THR A C 1
ATOM 520 O O . THR A 1 70 ? -7.281 -7.098 6.116 1.00 81.56 70 THR A O 1
ATOM 523 N N . SER A 1 71 ? -8.995 -8.280 5.287 1.00 83.50 71 SER A N 1
ATOM 524 C CA . SER A 1 71 ? -8.173 -9.317 4.666 1.00 83.50 71 SER A CA 1
ATOM 525 C C . SER A 1 71 ? -7.601 -8.827 3.334 1.00 83.50 71 SER A C 1
ATOM 527 O O . SER A 1 71 ? -8.253 -8.107 2.574 1.00 83.50 71 SER A O 1
ATOM 529 N N . LEU A 1 72 ? -6.363 -9.234 3.046 1.00 84.94 72 LEU A N 1
ATOM 530 C CA . LEU A 1 72 ? -5.662 -8.861 1.818 1.00 84.94 72 LEU A CA 1
ATOM 531 C C . LEU A 1 72 ? -6.408 -9.353 0.572 1.00 84.94 72 LEU A C 1
ATOM 533 O O . LEU A 1 72 ? -6.535 -8.613 -0.399 1.00 84.94 72 LEU A O 1
ATOM 537 N N . GLU A 1 73 ? -6.953 -10.570 0.615 1.00 85.56 73 GLU A N 1
ATOM 538 C CA . GLU A 1 73 ? -7.722 -11.157 -0.487 1.00 85.56 73 GLU A CA 1
ATOM 539 C C . GLU A 1 73 ? -8.973 -10.337 -0.817 1.00 85.56 73 GLU A C 1
ATOM 541 O O . GLU A 1 73 ? -9.198 -10.014 -1.983 1.00 85.56 73 GLU A O 1
ATOM 546 N N . ALA A 1 74 ? -9.754 -9.947 0.196 1.00 86.81 74 ALA A N 1
ATOM 547 C CA . ALA A 1 74 ? -10.976 -9.177 -0.012 1.00 86.81 74 ALA A CA 1
ATOM 548 C C . ALA A 1 74 ? -10.674 -7.764 -0.530 1.00 86.81 74 ALA A C 1
ATOM 550 O O . ALA A 1 74 ? -11.323 -7.299 -1.468 1.00 86.81 74 ALA A O 1
ATOM 551 N N . LEU A 1 75 ? -9.640 -7.112 0.012 1.00 88.12 75 LEU A N 1
ATOM 552 C CA . LEU A 1 75 ? -9.215 -5.793 -0.452 1.00 88.12 75 LEU A CA 1
ATOM 553 C C . LEU A 1 75 ? -8.669 -5.842 -1.889 1.00 88.12 75 LEU A C 1
ATOM 555 O O . LEU A 1 75 ? -8.976 -4.964 -2.693 1.00 88.12 75 LEU A O 1
ATOM 559 N N . THR A 1 76 ? -7.911 -6.888 -2.236 1.00 87.81 76 THR A N 1
ATOM 560 C CA . THR A 1 76 ? -7.402 -7.110 -3.600 1.00 87.81 76 THR A CA 1
ATOM 561 C C . THR A 1 76 ? -8.543 -7.357 -4.578 1.00 87.81 76 THR A C 1
ATOM 563 O O . THR A 1 76 ? -8.565 -6.768 -5.657 1.00 87.81 76 THR A O 1
ATOM 566 N N . ALA A 1 77 ? -9.503 -8.208 -4.206 1.00 88.44 77 ALA A N 1
ATOM 567 C CA . ALA A 1 77 ? -10.672 -8.498 -5.026 1.00 88.44 77 ALA A CA 1
ATOM 568 C C . ALA A 1 77 ? -11.497 -7.231 -5.278 1.00 88.44 77 ALA A C 1
ATOM 570 O O . ALA A 1 77 ? -11.822 -6.944 -6.425 1.00 88.44 77 ALA A O 1
ATOM 571 N N . TYR A 1 78 ? -11.747 -6.435 -4.236 1.00 90.56 78 TYR A N 1
ATOM 572 C CA . TYR A 1 78 ? -12.474 -5.173 -4.350 1.00 90.56 78 TYR A CA 1
ATOM 573 C C . TYR A 1 78 ? -11.743 -4.155 -5.232 1.00 90.56 78 TYR A C 1
ATOM 575 O O . TYR A 1 78 ? -12.328 -3.584 -6.148 1.00 90.56 78 TYR A O 1
ATOM 583 N N . ALA A 1 79 ? -10.442 -3.950 -5.002 1.00 89.19 79 ALA A N 1
ATOM 584 C CA . ALA A 1 79 ? -9.641 -3.022 -5.797 1.00 89.19 79 ALA A CA 1
ATOM 585 C C . ALA A 1 79 ? -9.591 -3.431 -7.282 1.00 89.19 79 ALA A C 1
ATOM 587 O O . ALA A 1 79 ? -9.581 -2.575 -8.169 1.00 89.19 79 ALA A O 1
ATOM 588 N N . LYS A 1 80 ? -9.586 -4.738 -7.555 1.00 91.00 80 LYS A N 1
ATOM 589 C CA . LYS A 1 80 ? -9.617 -5.287 -8.909 1.00 91.00 80 LYS A CA 1
ATOM 590 C C . LYS A 1 80 ? -10.979 -5.121 -9.580 1.00 91.00 80 LYS A C 1
ATOM 592 O O . LYS A 1 80 ? -11.011 -4.725 -10.740 1.00 91.00 80 LYS A O 1
ATOM 597 N N . ASP A 1 81 ? -12.065 -5.437 -8.883 1.00 90.81 81 ASP A N 1
ATOM 598 C CA . ASP A 1 81 ? -13.419 -5.423 -9.448 1.00 90.81 81 ASP A CA 1
ATOM 599 C C . ASP A 1 81 ? -13.896 -3.993 -9.733 1.00 90.81 81 ASP A C 1
ATOM 601 O O . ASP A 1 81 ? -14.328 -3.681 -10.839 1.00 90.81 81 ASP A O 1
ATOM 605 N N . GLU A 1 82 ? -13.705 -3.087 -8.772 1.00 89.31 82 GLU A N 1
ATOM 606 C CA . GLU A 1 82 ? -14.215 -1.714 -8.866 1.00 89.31 82 GLU A CA 1
ATOM 607 C C . GLU A 1 82 ? -13.289 -0.774 -9.649 1.00 89.31 82 GLU A C 1
ATOM 609 O O . GLU A 1 82 ? -13.742 0.164 -10.304 1.00 89.31 82 GLU A O 1
ATOM 614 N N . TYR A 1 83 ? -11.973 -1.003 -9.588 1.00 89.00 83 TYR A N 1
ATOM 615 C CA . TYR A 1 83 ? -10.984 -0.056 -10.117 1.00 89.00 83 TYR A CA 1
ATOM 616 C C . TYR A 1 83 ? -9.993 -0.671 -11.107 1.00 89.00 83 TYR A C 1
ATOM 618 O O . TYR A 1 83 ? -9.113 0.035 -11.602 1.00 89.00 83 TYR A O 1
ATOM 626 N N . GLY A 1 84 ? -10.101 -1.969 -11.408 1.00 86.75 84 GLY A N 1
ATOM 627 C CA . GLY A 1 84 ? -9.162 -2.659 -12.294 1.00 86.75 84 GLY A CA 1
ATOM 628 C C . GLY A 1 84 ? -7.735 -2.735 -11.741 1.00 86.75 84 GLY A C 1
ATOM 629 O O . GLY A 1 84 ? -6.801 -2.976 -12.506 1.00 86.75 84 GLY A O 1
ATOM 630 N N . HIS A 1 85 ? -7.541 -2.508 -10.436 1.00 87.25 85 HIS A N 1
ATOM 631 C CA . HIS A 1 85 ? -6.217 -2.531 -9.819 1.00 87.25 85 HIS A CA 1
ATOM 632 C C . HIS A 1 85 ? -5.684 -3.959 -9.747 1.00 87.25 85 HIS A C 1
ATOM 634 O O . HIS A 1 85 ? -6.352 -4.870 -9.258 1.00 87.25 85 HIS A O 1
ATOM 640 N N . VAL A 1 86 ? -4.451 -4.149 -10.205 1.00 84.69 86 VAL A N 1
ATOM 641 C CA . VAL A 1 86 ? -3.738 -5.419 -10.089 1.00 84.69 86 VAL A CA 1
ATOM 642 C C . VAL A 1 86 ? -2.658 -5.229 -9.039 1.00 84.69 86 VAL A C 1
ATOM 644 O O . VAL A 1 86 ? -1.742 -4.429 -9.227 1.00 84.69 86 VAL A O 1
ATOM 647 N N . ALA A 1 87 ? -2.790 -5.949 -7.923 1.00 80.44 87 ALA A N 1
ATOM 648 C CA . ALA A 1 87 ? -1.782 -5.934 -6.876 1.00 80.44 87 ALA A CA 1
ATOM 649 C C . ALA A 1 87 ? -0.418 -6.360 -7.455 1.00 80.44 87 ALA A C 1
ATOM 651 O O . ALA A 1 87 ? -0.370 -7.249 -8.315 1.00 80.44 87 ALA A O 1
ATOM 652 N N . PRO A 1 88 ? 0.686 -5.732 -7.014 1.00 75.19 88 PRO A N 1
ATOM 653 C CA . PRO A 1 88 ? 2.018 -6.145 -7.419 1.00 75.19 88 PRO A CA 1
ATOM 654 C C . PRO A 1 88 ? 2.221 -7.622 -7.072 1.00 75.19 88 PRO A C 1
ATOM 656 O O . PRO A 1 88 ? 1.752 -8.100 -6.039 1.00 75.19 88 PRO A O 1
ATOM 659 N N . ALA A 1 89 ? 2.902 -8.352 -7.957 1.00 66.94 89 ALA A N 1
ATOM 660 C CA . ALA A 1 89 ? 3.228 -9.745 -7.701 1.00 66.94 89 ALA A CA 1
ATOM 661 C C . ALA A 1 89 ? 4.027 -9.840 -6.396 1.00 66.94 89 ALA A C 1
ATOM 663 O O . ALA A 1 89 ? 5.008 -9.117 -6.212 1.00 66.94 89 ALA A O 1
ATOM 664 N N . ASP A 1 90 ? 3.582 -10.722 -5.506 1.00 58.22 90 ASP A N 1
ATOM 665 C CA . ASP A 1 90 ? 4.192 -10.933 -4.203 1.00 58.22 90 ASP A CA 1
ATOM 666 C C . ASP A 1 90 ? 5.705 -11.204 -4.373 1.00 58.22 90 ASP A C 1
ATOM 668 O O . ASP A 1 90 ? 6.085 -12.165 -5.057 1.00 58.22 90 ASP A O 1
ATOM 672 N N . PRO A 1 91 ? 6.601 -10.372 -3.805 1.00 52.97 91 PRO A N 1
ATOM 673 C CA . PRO A 1 91 ? 8.045 -10.533 -3.969 1.00 52.97 91 PRO A CA 1
ATOM 674 C C . PRO A 1 91 ? 8.580 -11.814 -3.312 1.00 52.97 91 PRO A C 1
ATOM 676 O O . PRO A 1 91 ? 9.741 -12.172 -3.531 1.00 52.97 91 PRO A O 1
ATOM 679 N N . THR A 1 92 ? 7.759 -12.518 -2.524 1.00 53.75 92 THR A N 1
ATOM 680 C CA . THR A 1 92 ? 8.093 -13.834 -1.962 1.00 53.75 92 THR A CA 1
ATOM 681 C C . THR A 1 92 ? 8.055 -14.955 -2.999 1.00 53.75 92 THR A C 1
ATOM 683 O O . THR A 1 92 ? 8.666 -16.005 -2.786 1.00 53.75 92 THR A O 1
ATOM 686 N N . HIS A 1 93 ? 7.427 -14.733 -4.159 1.00 50.91 93 HIS A N 1
ATOM 687 C CA . HIS A 1 93 ? 7.503 -15.674 -5.264 1.00 50.91 93 HIS A CA 1
ATOM 688 C C . HIS A 1 93 ? 8.817 -15.474 -6.038 1.00 50.91 93 HIS A C 1
ATOM 690 O O . HIS A 1 93 ? 9.027 -14.413 -6.629 1.00 50.91 93 HIS A O 1
ATOM 696 N N . PRO A 1 94 ? 9.698 -16.493 -6.125 1.00 56.28 94 PRO A N 1
ATOM 697 C CA . PRO A 1 94 ? 10.983 -16.378 -6.827 1.00 56.28 94 PRO A CA 1
ATOM 698 C C . PRO A 1 94 ? 10.819 -15.957 -8.296 1.00 56.28 94 PRO A C 1
ATOM 700 O O . PRO A 1 94 ? 11.686 -15.295 -8.856 1.00 56.28 94 PRO A O 1
ATOM 703 N N . GLN A 1 95 ? 9.666 -16.265 -8.894 1.00 56.12 95 GLN A N 1
ATOM 704 C CA . GLN A 1 95 ? 9.289 -15.870 -10.251 1.00 56.12 95 GLN A CA 1
ATOM 705 C C . GLN A 1 95 ? 9.061 -14.354 -10.392 1.00 56.12 95 GLN A C 1
ATOM 707 O O . GLN A 1 95 ? 9.427 -13.785 -11.416 1.00 56.12 95 GLN A O 1
ATOM 712 N N . ALA A 1 96 ? 8.521 -13.676 -9.371 1.00 54.97 96 ALA A N 1
ATOM 713 C CA . ALA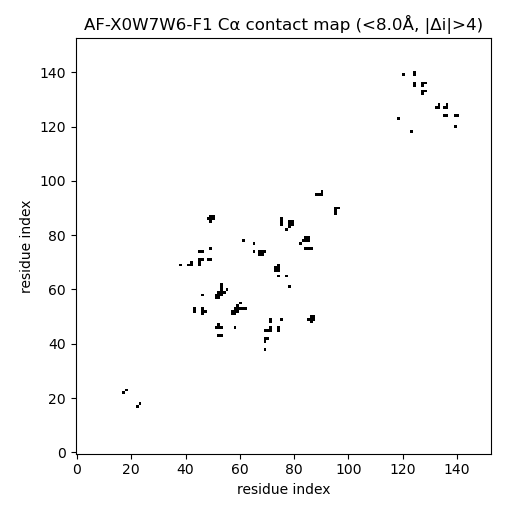 A 1 96 ? 8.312 -12.226 -9.394 1.00 54.97 96 ALA A CA 1
ATOM 714 C C . ALA A 1 96 ? 9.651 -11.470 -9.400 1.00 54.97 96 ALA A C 1
ATOM 716 O O . ALA A 1 96 ? 9.822 -10.500 -10.137 1.00 54.97 96 ALA A O 1
ATOM 717 N N . GLN A 1 97 ? 10.642 -11.969 -8.652 1.00 57.34 97 GLN A N 1
ATOM 718 C CA . GLN A 1 97 ? 12.002 -11.423 -8.662 1.00 57.34 97 GLN A CA 1
ATOM 719 C C . GLN A 1 97 ? 12.684 -11.613 -10.022 1.00 57.34 97 GLN A C 1
ATOM 721 O O . GLN A 1 97 ? 13.368 -10.704 -10.493 1.00 57.34 97 GLN A O 1
ATOM 726 N N . THR A 1 98 ? 12.467 -12.761 -10.678 1.00 63.88 98 THR A N 1
ATOM 727 C CA . THR A 1 98 ? 12.959 -13.006 -12.041 1.00 63.88 98 THR A CA 1
ATOM 728 C C . THR A 1 98 ? 12.336 -12.031 -13.038 1.00 63.88 98 THR A C 1
ATOM 730 O O . THR A 1 98 ? 13.073 -11.420 -13.802 1.00 63.88 98 THR A O 1
ATOM 733 N N . ILE A 1 99 ? 11.021 -11.797 -12.980 1.00 68.00 99 ILE A N 1
ATOM 734 C CA . ILE A 1 99 ? 10.331 -10.858 -13.881 1.00 68.00 99 ILE A CA 1
ATOM 735 C C . ILE A 1 99 ? 10.855 -9.426 -13.700 1.00 68.00 99 ILE A C 1
ATOM 737 O O . ILE A 1 99 ? 11.132 -8.749 -14.686 1.00 68.00 99 ILE A O 1
ATOM 741 N N . VAL A 1 100 ? 11.058 -8.964 -12.461 1.00 71.81 100 VAL A N 1
ATOM 742 C CA . VAL A 1 100 ? 11.616 -7.624 -12.198 1.00 71.81 100 VAL A CA 1
ATOM 743 C C . VAL A 1 100 ? 13.057 -7.506 -12.707 1.00 71.81 100 VAL A C 1
ATOM 745 O O . VAL A 1 100 ? 13.406 -6.500 -13.324 1.00 71.81 100 VAL A O 1
ATOM 748 N N . GLN A 1 101 ? 13.892 -8.531 -12.506 1.00 70.94 101 GLN A N 1
ATOM 749 C CA . GLN A 1 101 ? 15.253 -8.553 -13.058 1.00 70.94 101 GLN A CA 1
ATOM 750 C C . GLN A 1 101 ? 15.267 -8.568 -14.587 1.00 70.94 101 GLN A C 1
ATOM 752 O O . GLN A 1 101 ? 16.085 -7.884 -15.202 1.00 70.94 101 GLN A O 1
ATOM 757 N N . GLU A 1 102 ? 14.388 -9.347 -15.211 1.00 67.81 102 GLU A N 1
ATOM 758 C CA . GLU A 1 102 ? 14.278 -9.407 -16.665 1.00 67.81 102 GLU A CA 1
ATOM 759 C C . GLU A 1 102 ? 13.771 -8.087 -17.240 1.00 67.81 102 GLU A C 1
ATOM 761 O O . GLU A 1 102 ? 14.338 -7.605 -18.219 1.00 67.81 102 GLU A O 1
ATOM 766 N N . GLN A 1 103 ? 12.807 -7.435 -16.588 1.00 70.38 103 GLN A N 1
ATOM 767 C CA . GLN A 1 103 ? 12.338 -6.112 -16.990 1.00 70.38 103 GLN A CA 1
ATOM 768 C C . GLN A 1 103 ? 13.458 -5.067 -16.895 1.00 70.38 103 GLN A C 1
ATOM 770 O O . GLN A 1 103 ? 13.676 -4.313 -17.838 1.00 70.38 103 GLN A O 1
ATOM 775 N N . GLN A 1 104 ? 14.255 -5.084 -15.822 1.00 74.56 104 GLN A N 1
ATOM 776 C CA . GLN A 1 104 ? 15.426 -4.208 -15.695 1.00 74.56 104 GLN A CA 1
ATOM 777 C C . GLN A 1 104 ? 16.499 -4.482 -16.759 1.00 7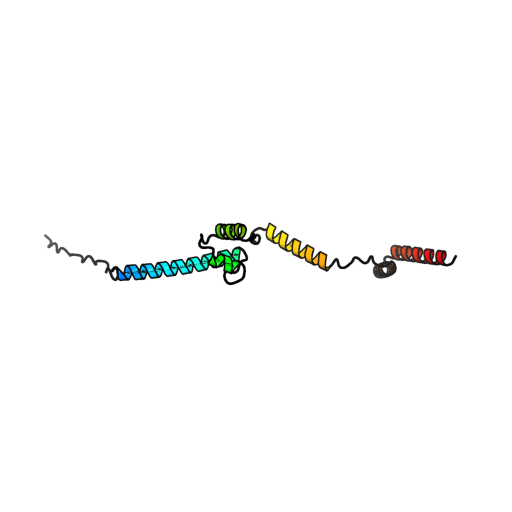4.56 104 GLN A C 1
ATOM 779 O O . GLN A 1 104 ? 17.174 -3.555 -17.211 1.00 74.56 104 GLN A O 1
ATOM 784 N N . ARG A 1 105 ? 16.676 -5.745 -17.168 1.00 74.75 105 ARG A N 1
ATOM 785 C CA . ARG A 1 105 ? 17.575 -6.116 -18.273 1.00 74.75 105 ARG A CA 1
ATOM 786 C C . ARG A 1 105 ? 17.048 -5.632 -19.621 1.00 74.75 105 ARG A C 1
ATOM 788 O O . ARG A 1 105 ? 17.841 -5.148 -20.423 1.00 74.75 105 ARG A O 1
ATOM 795 N N . LEU A 1 106 ? 15.743 -5.736 -19.862 1.00 72.50 106 LEU A N 1
ATOM 796 C CA . LEU A 1 106 ? 15.098 -5.228 -21.073 1.00 72.50 106 LEU A CA 1
ATOM 797 C C . LEU A 1 106 ? 15.172 -3.704 -21.152 1.00 72.50 106 LEU A C 1
ATOM 799 O O . LEU A 1 106 ? 15.501 -3.181 -22.211 1.00 72.50 106 LEU A O 1
ATOM 803 N N . ASP A 1 107 ? 14.964 -3.000 -20.041 1.00 71.50 107 ASP A N 1
ATOM 804 C CA . ASP A 1 107 ? 15.071 -1.541 -19.995 1.00 71.50 107 ASP A CA 1
ATOM 805 C C . ASP A 1 107 ? 16.517 -1.081 -20.246 1.00 71.50 107 ASP A C 1
ATOM 807 O O . ASP A 1 107 ? 16.749 -0.155 -21.021 1.00 71.50 107 ASP A O 1
ATOM 811 N N . GLN A 1 108 ? 17.520 -1.771 -19.687 1.00 71.12 108 GLN A N 1
ATOM 812 C CA . GLN A 1 108 ? 18.931 -1.503 -20.005 1.00 71.12 108 GLN A CA 1
ATOM 813 C C . GLN A 1 108 ? 19.274 -1.812 -21.465 1.00 71.12 108 GLN A C 1
ATOM 815 O O . GLN A 1 108 ? 20.004 -1.049 -22.098 1.00 71.12 108 GLN A O 1
ATOM 820 N N . ALA A 1 109 ? 18.738 -2.900 -22.022 1.00 62.19 109 ALA A N 1
ATOM 821 C CA . ALA A 1 109 ? 18.915 -3.229 -23.431 1.00 62.19 109 ALA A CA 1
ATOM 822 C C . ALA A 1 109 ? 18.224 -2.204 -24.343 1.00 62.19 109 ALA A C 1
ATOM 824 O O . ALA A 1 109 ? 18.774 -1.851 -25.379 1.00 62.19 109 ALA A O 1
ATOM 825 N N . ALA A 1 110 ? 17.065 -1.672 -23.951 1.00 59.22 110 ALA A N 1
ATOM 826 C CA . ALA A 1 110 ? 16.360 -0.625 -24.681 1.00 59.22 110 ALA A CA 1
ATOM 827 C C . ALA A 1 110 ? 17.120 0.711 -24.646 1.00 59.22 110 ALA A C 1
ATOM 829 O O . ALA A 1 110 ? 17.210 1.387 -25.668 1.00 59.22 110 ALA A O 1
ATOM 830 N N . VAL A 1 111 ? 17.728 1.061 -23.507 1.00 64.06 111 VAL A N 1
ATOM 831 C CA . VAL A 1 111 ? 18.577 2.258 -23.364 1.00 64.06 111 VAL A CA 1
ATOM 832 C C . VAL A 1 111 ? 19.908 2.104 -24.116 1.00 64.06 111 VAL A C 1
ATOM 834 O O . VAL A 1 111 ? 20.404 3.072 -24.687 1.00 64.06 111 VAL A O 1
ATOM 837 N N . GLY A 1 112 ? 20.471 0.892 -24.167 1.00 56.50 112 GLY A N 1
ATOM 838 C CA . GLY A 1 112 ? 21.671 0.569 -24.947 1.00 56.50 112 GLY A CA 1
ATOM 839 C C . GLY A 1 112 ? 21.420 0.389 -26.450 1.00 56.50 112 GLY A C 1
ATOM 840 O O . GLY A 1 112 ? 22.341 0.550 -27.245 1.00 56.50 112 GLY A O 1
ATOM 841 N N . SER A 1 113 ? 20.179 0.115 -26.861 1.00 50.62 113 SER A N 1
ATOM 842 C CA . SER A 1 113 ? 19.755 0.001 -28.263 1.00 50.62 113 SER A CA 1
ATOM 843 C C . SER A 1 113 ? 19.402 1.370 -28.862 1.00 50.62 113 SER A C 1
ATOM 845 O O . SER A 1 113 ? 18.439 1.539 -29.612 1.00 50.62 113 SER A O 1
ATOM 847 N N . GLY A 1 114 ? 20.200 2.387 -28.535 1.00 52.88 114 GLY A N 1
ATOM 848 C CA . GLY A 1 114 ? 20.288 3.578 -29.361 1.00 52.88 114 GLY A CA 1
ATOM 849 C C . GLY A 1 114 ? 20.978 3.188 -30.660 1.00 52.88 114 GLY A C 1
ATOM 850 O O . GLY A 1 114 ? 22.180 2.973 -30.644 1.00 52.88 114 GLY A O 1
ATOM 851 N N . SER A 1 115 ? 20.203 3.064 -31.745 1.00 50.41 115 SER A N 1
ATOM 852 C CA . SER A 1 115 ? 20.643 2.939 -33.142 1.00 50.41 115 SER A CA 1
ATOM 853 C C . SER A 1 115 ? 21.941 2.150 -33.328 1.00 50.41 115 SER A C 1
ATOM 855 O O . SER A 1 115 ? 23.029 2.717 -33.241 1.00 50.41 115 SER A O 1
ATOM 857 N N . VAL A 1 116 ? 21.835 0.876 -33.714 1.00 53.12 116 VAL A N 1
ATOM 858 C CA . VAL A 1 116 ? 22.962 0.143 -34.308 1.00 53.12 116 VAL A CA 1
ATOM 859 C C . VAL A 1 116 ? 23.316 0.834 -35.632 1.00 53.12 116 VAL A C 1
ATOM 861 O O . VAL A 1 116 ? 22.875 0.438 -36.708 1.00 53.12 116 VAL A O 1
ATOM 864 N N . VAL A 1 117 ? 24.058 1.940 -35.561 1.00 52.28 117 VAL A N 1
ATOM 865 C CA . VAL A 1 117 ? 24.785 2.474 -36.703 1.00 52.28 117 VAL A CA 1
ATOM 866 C C . VAL A 1 117 ? 25.808 1.394 -36.980 1.00 52.28 117 VAL A C 1
ATOM 868 O O . VAL A 1 117 ? 26.726 1.196 -36.186 1.00 52.28 117 VAL A O 1
ATOM 871 N N . ALA A 1 118 ? 25.571 0.614 -38.034 1.00 54.88 118 ALA A N 1
ATOM 872 C CA . ALA A 1 118 ? 26.544 -0.359 -38.493 1.00 54.88 118 ALA A CA 1
ATOM 873 C C . ALA A 1 118 ? 27.901 0.363 -38.574 1.00 54.88 118 ALA A C 1
ATOM 875 O O . ALA A 1 118 ? 27.950 1.433 -39.196 1.00 54.88 118 ALA A O 1
ATOM 876 N N . PRO A 1 119 ? 28.950 -0.141 -37.894 1.00 60.56 119 PRO A N 1
ATOM 877 C CA . PRO A 1 119 ? 30.243 0.520 -37.887 1.00 60.56 119 PRO A CA 1
ATOM 878 C C . PRO A 1 119 ? 30.670 0.740 -39.333 1.00 60.56 119 PRO A C 1
ATOM 880 O O . PRO A 1 119 ? 30.490 -0.126 -40.196 1.00 60.56 119 PRO A O 1
ATOM 883 N N . SER A 1 120 ? 31.158 1.940 -39.629 1.00 69.44 120 SER A N 1
ATOM 884 C CA . SER A 1 120 ? 31.636 2.213 -40.974 1.00 69.44 120 SER A CA 1
ATOM 885 C C . SER A 1 120 ? 32.816 1.281 -41.275 1.00 69.44 120 SER A C 1
ATOM 887 O O . SER A 1 120 ? 33.515 0.836 -40.364 1.00 69.44 120 SER A O 1
ATOM 889 N N . GLN A 1 121 ? 33.076 0.979 -42.552 1.00 70.25 121 GLN A N 1
ATOM 890 C CA . GLN A 1 121 ? 34.233 0.142 -42.920 1.00 70.25 121 GLN A CA 1
ATOM 891 C C . GLN A 1 121 ? 35.555 0.707 -42.360 1.00 70.25 121 GLN A C 1
ATOM 893 O O . GLN A 1 121 ? 36.478 -0.050 -42.071 1.00 70.25 121 GLN A O 1
ATOM 898 N N . SER A 1 122 ? 35.613 2.026 -42.159 1.00 73.75 122 SER A N 1
ATOM 899 C CA . SER A 1 122 ? 36.717 2.741 -41.520 1.00 73.75 122 SER A CA 1
ATOM 900 C C . SER A 1 122 ? 36.872 2.387 -40.037 1.00 73.75 122 SER A C 1
ATOM 902 O O . SER A 1 122 ? 37.991 2.174 -39.574 1.00 73.75 122 SER A O 1
ATOM 904 N N . ASP A 1 123 ? 35.762 2.275 -39.303 1.00 79.44 123 ASP A N 1
ATOM 905 C CA . ASP A 1 123 ? 35.766 1.890 -37.887 1.00 79.44 123 ASP A CA 1
ATOM 906 C C . ASP A 1 123 ? 36.179 0.423 -37.727 1.00 79.44 123 ASP A C 1
ATOM 908 O O . ASP A 1 123 ? 37.008 0.09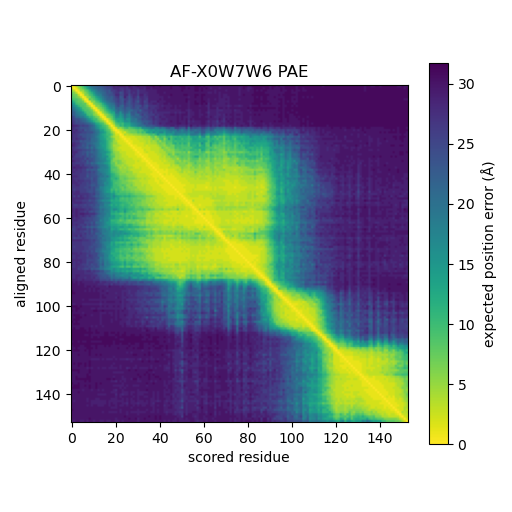5 -36.879 1.00 79.44 123 ASP A O 1
ATOM 912 N N . GLU A 1 124 ? 35.680 -0.458 -38.601 1.00 78.44 124 GLU A N 1
ATOM 913 C CA . GLU A 1 124 ? 36.061 -1.875 -38.609 1.00 78.44 124 GLU A CA 1
ATOM 914 C C . GLU A 1 124 ? 37.552 -2.085 -38.912 1.00 78.44 124 GLU A C 1
ATOM 916 O O . GLU A 1 124 ? 38.170 -2.996 -38.352 1.00 78.44 124 GLU A O 1
ATOM 921 N N . LEU A 1 125 ? 38.139 -1.246 -39.774 1.00 81.12 125 LEU A N 1
ATOM 922 C CA . LEU A 1 125 ? 39.569 -1.278 -40.077 1.00 81.12 125 LEU A CA 1
ATOM 923 C C . LEU A 1 125 ? 40.397 -0.839 -38.864 1.00 81.12 125 LEU A C 1
ATOM 925 O O . LEU A 1 125 ? 41.329 -1.545 -38.482 1.00 81.12 125 LEU A O 1
ATOM 929 N N . ALA A 1 126 ? 40.020 0.268 -38.220 1.00 83.12 126 ALA A N 1
ATOM 930 C CA . ALA A 1 126 ? 40.706 0.769 -37.031 1.00 83.12 126 ALA A CA 1
ATOM 931 C C . ALA A 1 126 ? 40.653 -0.236 -35.869 1.00 83.12 126 ALA A C 1
ATOM 933 O O . ALA A 1 126 ? 41.657 -0.458 -35.192 1.00 83.12 126 ALA A O 1
ATOM 934 N N . THR A 1 127 ? 39.509 -0.900 -35.664 1.00 82.50 127 THR A N 1
ATOM 935 C CA . THR A 1 127 ? 39.389 -1.975 -34.670 1.00 82.50 127 THR A CA 1
ATOM 936 C C . THR A 1 127 ? 40.257 -3.181 -35.035 1.00 82.50 127 THR A C 1
ATOM 938 O O . THR A 1 127 ? 40.978 -3.686 -34.180 1.00 82.50 127 THR A O 1
ATOM 941 N N . ALA A 1 128 ? 40.263 -3.618 -36.299 1.00 83.00 128 ALA A N 1
ATOM 942 C CA . ALA A 1 128 ? 41.081 -4.755 -36.730 1.00 83.00 128 ALA A CA 1
ATOM 943 C C . ALA A 1 128 ? 42.593 -4.494 -36.586 1.00 83.00 128 ALA A C 1
ATOM 945 O O . ALA A 1 128 ? 43.337 -5.410 -36.234 1.00 83.00 128 ALA A O 1
ATOM 946 N N . GLU A 1 129 ? 43.048 -3.263 -36.829 1.00 82.38 129 GLU A N 1
ATOM 947 C CA . GLU A 1 129 ? 44.440 -2.852 -36.606 1.00 82.38 129 GLU A CA 1
ATOM 948 C C . GLU A 1 129 ? 44.778 -2.778 -35.109 1.00 82.38 129 GLU A C 1
ATOM 950 O O . GLU A 1 129 ? 45.831 -3.269 -34.698 1.00 82.38 129 GLU A O 1
ATOM 955 N N . ALA A 1 130 ? 43.872 -2.243 -34.281 1.00 82.75 130 ALA A N 1
ATOM 956 C CA . ALA A 1 130 ? 44.042 -2.175 -32.828 1.00 82.75 130 ALA A CA 1
ATOM 957 C C . ALA A 1 130 ? 44.079 -3.565 -32.164 1.00 82.75 130 ALA A C 1
ATOM 959 O O . ALA A 1 130 ? 44.841 -3.787 -31.225 1.00 82.75 130 ALA A O 1
ATOM 960 N N . GLU A 1 131 ? 43.295 -4.516 -32.675 1.00 86.31 131 GLU A N 1
ATOM 961 C CA . GLU A 1 131 ? 43.265 -5.914 -32.225 1.00 86.31 131 GLU A CA 1
ATOM 962 C C . GLU A 1 131 ? 44.410 -6.764 -32.811 1.00 86.31 131 GLU A C 1
ATOM 964 O O . GLU A 1 131 ? 44.541 -7.944 -32.483 1.00 86.31 131 GLU A O 1
ATOM 969 N N . GLY A 1 132 ? 45.243 -6.198 -33.695 1.00 83.62 132 GLY A N 1
ATOM 970 C CA . GLY A 1 132 ? 46.331 -6.919 -34.362 1.00 83.62 132 GLY A CA 1
ATOM 971 C C . GLY A 1 132 ? 45.858 -7.992 -35.354 1.00 83.62 132 GLY A C 1
ATOM 972 O O . GLY A 1 132 ? 46.629 -8.881 -35.725 1.00 83.62 132 GLY A O 1
ATOM 973 N N . ASN A 1 133 ? 44.602 -7.932 -35.806 1.00 88.62 133 ASN A N 1
ATOM 974 C CA . ASN A 1 133 ? 44.025 -8.859 -36.776 1.00 88.62 133 ASN A CA 1
ATOM 975 C C . ASN A 1 133 ? 44.331 -8.413 -38.217 1.00 88.62 133 ASN A C 1
ATOM 977 O O . ASN A 1 133 ? 43.477 -7.920 -38.962 1.00 88.62 133 ASN A O 1
ATOM 981 N N . TRP A 1 134 ? 45.583 -8.621 -38.625 1.00 85.44 134 TRP A N 1
ATOM 982 C CA . TRP A 1 134 ? 46.109 -8.166 -39.916 1.00 85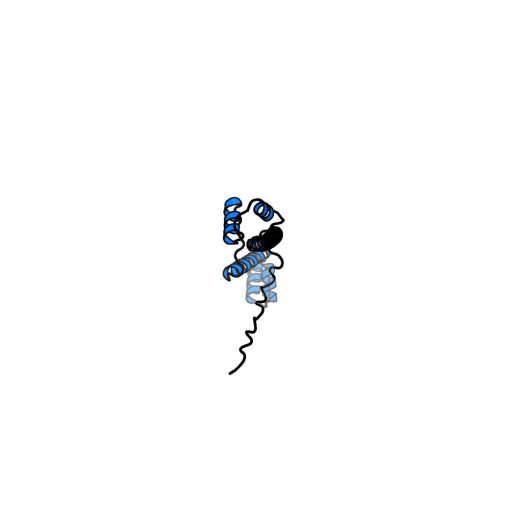.44 134 TRP A CA 1
ATOM 983 C C . TRP A 1 134 ? 45.451 -8.817 -41.134 1.00 85.44 134 TRP A C 1
ATOM 985 O O . TRP A 1 134 ? 45.359 -8.190 -42.188 1.00 85.44 134 TRP A O 1
ATOM 995 N N . GLN A 1 135 ? 44.958 -10.051 -41.009 1.00 87.25 135 GLN A N 1
ATOM 996 C CA . GLN A 1 135 ? 44.255 -10.728 -42.100 1.00 87.25 135 GLN A CA 1
ATOM 997 C C . GLN A 1 135 ? 42.928 -10.024 -42.417 1.00 87.25 135 GLN A C 1
ATOM 999 O O . GLN A 1 135 ? 42.598 -9.798 -43.587 1.00 87.25 135 GLN A O 1
ATOM 1004 N N . LYS A 1 136 ? 42.190 -9.622 -41.375 1.00 84.12 136 LYS A N 1
ATOM 1005 C CA . LYS A 1 136 ? 40.954 -8.849 -41.518 1.00 84.12 136 LYS A CA 1
ATOM 1006 C C . LYS A 1 136 ? 41.248 -7.441 -42.048 1.00 84.12 136 LYS A C 1
ATOM 1008 O O . LYS A 1 136 ? 40.608 -7.022 -43.010 1.00 84.12 136 LYS A O 1
ATOM 1013 N N . ALA A 1 137 ? 42.274 -6.772 -41.518 1.00 84.50 137 ALA A N 1
ATOM 1014 C CA . ALA A 1 137 ? 42.686 -5.442 -41.972 1.00 84.50 137 ALA A CA 1
ATOM 1015 C C . ALA A 1 137 ? 43.125 -5.418 -43.451 1.00 84.50 137 ALA A C 1
ATOM 1017 O O . ALA A 1 137 ? 42.682 -4.562 -44.215 1.00 84.50 137 ALA A O 1
ATOM 1018 N N . MET A 1 138 ? 43.926 -6.392 -43.906 1.00 84.31 138 MET A N 1
ATOM 1019 C CA . MET A 1 138 ? 44.325 -6.491 -45.318 1.00 84.31 138 MET A CA 1
ATOM 1020 C C . MET A 1 138 ? 43.141 -6.740 -46.249 1.00 84.31 138 MET A C 1
ATOM 1022 O O . MET A 1 138 ? 43.099 -6.182 -47.342 1.00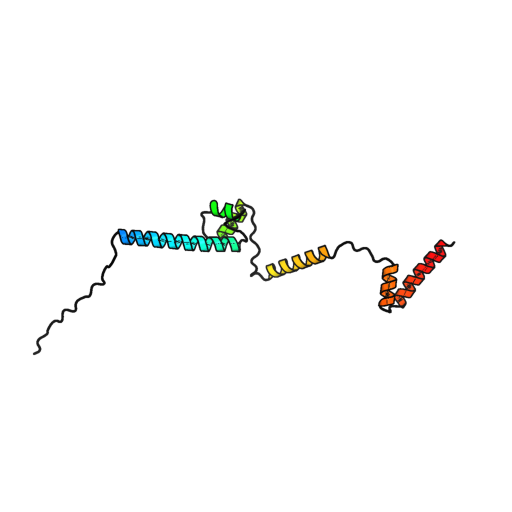 84.31 138 MET A O 1
ATOM 1026 N N . THR A 1 139 ? 42.180 -7.565 -45.830 1.00 88.81 139 THR A N 1
ATOM 1027 C CA . THR A 1 139 ? 40.990 -7.854 -46.640 1.00 88.81 139 THR A CA 1
ATOM 1028 C C . THR A 1 139 ? 40.133 -6.599 -46.806 1.00 88.81 139 THR A C 1
ATOM 1030 O O . THR A 1 139 ? 39.715 -6.272 -47.917 1.00 88.81 139 THR A O 1
ATOM 1033 N N . LEU A 1 140 ? 39.924 -5.855 -45.716 1.00 86.56 140 LEU A N 1
ATOM 1034 C CA . LEU A 1 140 ? 39.182 -4.594 -45.727 1.00 86.56 140 LEU A CA 1
ATOM 1035 C C . LEU A 1 140 ? 39.881 -3.540 -46.597 1.00 86.56 140 LEU A C 1
ATOM 1037 O O . LEU A 1 140 ? 39.267 -2.989 -47.510 1.00 86.56 140 LEU A O 1
ATOM 1041 N N . LYS A 1 141 ? 41.188 -3.348 -46.400 1.00 85.19 141 LYS A N 1
ATOM 1042 C CA . LYS A 1 141 ? 41.997 -2.407 -47.184 1.00 85.19 141 LYS A CA 1
ATOM 1043 C C . LYS A 1 141 ? 42.090 -2.796 -48.663 1.00 85.19 141 LYS A C 1
ATOM 1045 O O . LYS A 1 141 ? 42.064 -1.934 -49.535 1.00 85.19 141 LYS A O 1
ATOM 1050 N N . GLY A 1 142 ? 42.152 -4.091 -48.977 1.00 86.31 142 GLY A N 1
ATOM 1051 C CA . GLY A 1 142 ? 42.136 -4.595 -50.353 1.00 86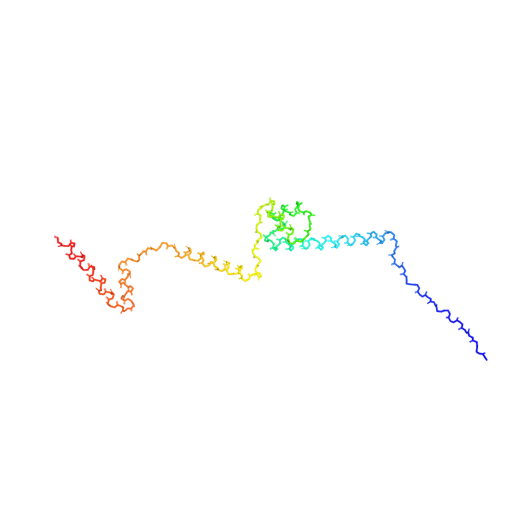.31 142 GLY A CA 1
ATOM 1052 C C . GLY A 1 142 ? 40.825 -4.284 -51.079 1.00 86.31 142 GLY A C 1
ATOM 1053 O O . GL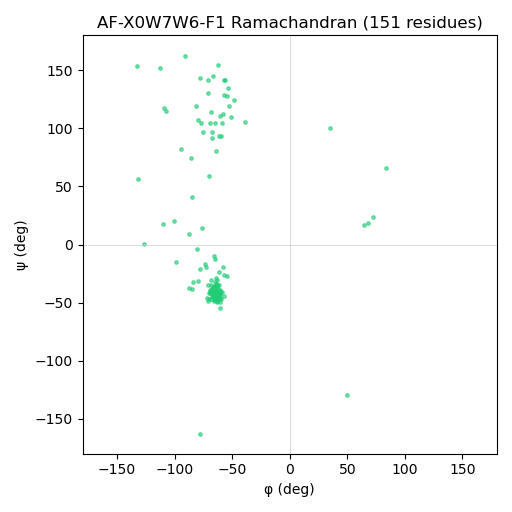Y A 1 142 ? 40.845 -3.849 -52.230 1.00 86.31 142 GLY A O 1
ATOM 1054 N N . ASN A 1 143 ? 39.690 -4.431 -50.391 1.00 86.00 143 ASN A N 1
ATOM 1055 C CA . ASN A 1 143 ? 38.376 -4.070 -50.927 1.00 86.00 143 ASN A CA 1
ATOM 1056 C C . ASN A 1 143 ? 38.240 -2.556 -51.159 1.00 86.00 143 ASN A C 1
ATOM 1058 O O . ASN A 1 143 ? 37.640 -2.133 -52.150 1.00 86.00 143 ASN A O 1
ATOM 1062 N N . GLU A 1 144 ? 38.825 -1.739 -50.281 1.00 83.38 144 GLU A N 1
ATOM 1063 C CA . GLU A 1 144 ? 38.867 -0.283 -50.434 1.00 83.38 144 GLU A CA 1
ATOM 1064 C C . GLU A 1 144 ? 39.700 0.138 -51.655 1.00 83.38 144 GLU A C 1
ATOM 1066 O O . GLU A 1 144 ? 39.224 0.888 -52.511 1.00 83.38 144 GLU A O 1
ATOM 1071 N N . VAL A 1 145 ? 40.904 -0.422 -51.806 1.00 84.25 145 VAL A N 1
ATOM 1072 C CA . VAL A 1 145 ? 41.778 -0.160 -52.961 1.00 84.25 145 VAL A CA 1
ATOM 1073 C C . VAL A 1 145 ? 41.124 -0.618 -54.268 1.00 84.25 145 VAL A C 1
ATOM 1075 O O . VAL A 1 145 ? 41.192 0.092 -55.273 1.00 84.25 145 VAL A O 1
ATOM 1078 N N . ALA A 1 146 ? 40.442 -1.767 -54.270 1.00 82.94 146 ALA A N 1
ATOM 1079 C CA . ALA A 1 146 ? 39.718 -2.257 -55.440 1.00 82.94 146 ALA A CA 1
ATOM 1080 C C . ALA A 1 146 ? 38.588 -1.304 -55.867 1.00 82.94 146 ALA A C 1
ATOM 1082 O O . ALA A 1 146 ? 38.419 -1.059 -57.063 1.00 82.94 146 ALA A O 1
ATOM 1083 N N . ARG A 1 147 ? 37.855 -0.714 -54.912 1.00 82.75 147 ARG A N 1
ATOM 1084 C CA . ARG A 1 147 ? 36.854 0.323 -55.213 1.00 82.75 147 ARG A CA 1
ATOM 1085 C C . ARG A 1 147 ? 37.489 1.596 -55.767 1.00 82.75 147 ARG A C 1
ATOM 1087 O O . ARG A 1 147 ? 36.987 2.118 -56.758 1.00 82.75 147 ARG A O 1
ATOM 1094 N N . MET A 1 148 ? 38.599 2.069 -55.196 1.00 78.00 148 MET A N 1
ATOM 1095 C CA . MET A 1 148 ? 39.303 3.253 -55.718 1.00 78.00 148 MET A CA 1
ATOM 1096 C C . MET A 1 148 ? 39.819 3.037 -57.148 1.00 78.00 148 MET A C 1
ATOM 1098 O O . MET A 1 148 ? 39.734 3.931 -57.986 1.00 78.00 148 MET A O 1
ATOM 1102 N N . MET A 1 149 ? 40.301 1.831 -57.452 1.00 79.38 149 MET A N 1
ATOM 110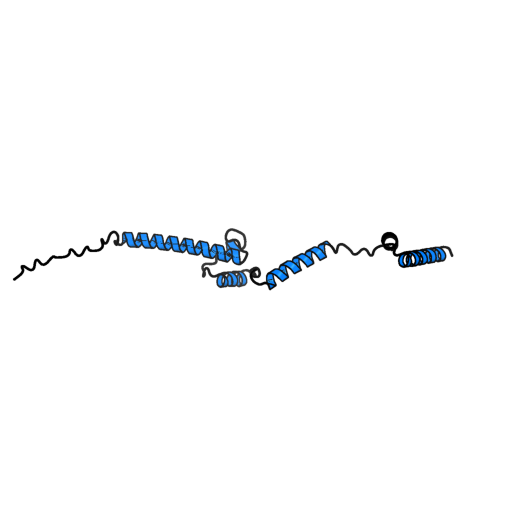3 C CA . MET A 1 149 ? 40.757 1.451 -58.794 1.00 79.38 149 MET A CA 1
ATOM 1104 C C . MET A 1 149 ? 39.613 1.368 -59.815 1.00 79.38 149 MET A C 1
ATOM 1106 O O . MET A 1 149 ? 39.836 1.616 -60.997 1.00 79.38 149 MET A O 1
ATOM 1110 N N . GLN A 1 150 ? 38.397 1.027 -59.382 1.00 74.69 150 GLN A N 1
ATOM 1111 C CA . GLN A 1 150 ? 37.208 1.018 -60.242 1.00 74.69 150 GLN A CA 1
ATOM 1112 C C . GLN A 1 150 ? 36.614 2.417 -60.444 1.00 74.69 150 GLN A C 1
ATOM 1114 O O . GLN A 1 150 ? 36.079 2.684 -61.512 1.00 74.69 150 GLN A O 1
ATOM 1119 N N . ALA A 1 151 ? 36.732 3.307 -59.455 1.00 72.19 151 ALA A N 1
ATOM 1120 C CA . ALA A 1 151 ? 36.262 4.690 -59.552 1.00 72.19 151 ALA A CA 1
ATOM 1121 C C . ALA A 1 151 ? 37.136 5.580 -60.461 1.00 72.19 151 ALA A C 1
ATOM 1123 O O . ALA A 1 151 ? 36.673 6.621 -60.913 1.00 72.19 151 ALA A O 1
ATOM 1124 N N . ASN A 1 152 ? 38.381 5.169 -60.736 1.00 63.84 152 ASN A N 1
ATOM 1125 C CA . ASN A 1 152 ? 39.345 5.889 -61.581 1.00 63.84 152 ASN A CA 1
ATOM 1126 C C . ASN A 1 152 ? 39.463 5.325 -63.017 1.00 63.84 152 ASN A C 1
ATOM 1128 O O . ASN A 1 152 ? 40.480 5.543 -63.680 1.00 63.84 152 ASN A O 1
ATOM 1132 N N . LYS A 1 153 ? 38.458 4.582 -63.492 1.00 53.00 153 LYS A N 1
ATOM 1133 C CA . LYS A 1 153 ? 38.318 4.143 -64.891 1.00 53.00 153 LYS A CA 1
ATOM 1134 C C . LYS A 1 153 ? 37.178 4.884 -65.570 1.00 53.00 153 LYS A C 1
ATOM 1136 O O . LYS A 1 153 ? 37.338 5.161 -66.777 1.00 53.00 153 LYS A O 1
#